Protein AF-A0A0N8SLQ4-F1 (afdb_monomer)

pLDDT: mean 72.3, std 10.21, range [50.81, 92.38]

Sequence (69 aa):
MIMLDGIFDALFNLLAHSVGVRILKALSGGRFKGERGFAFGWALVVGSVALLAPLLAFITWLIVSRSAS

Organism: NCBI:txid251707

Solvent-accessible surface area (backbone atoms only — not comparable to full-atom values): 3787 Å² total; per-residue (Å²): 115,74,68,59,53,55,52,50,50,52,50,48,53,52,48,30,38,53,50,11,44,51,51,46,18,62,74,50,74,67,70,53,78,68,54,95,53,71,48,51,55,51,8,39,51,51,31,52,48,62,63,45,46,62,55,52,51,49,51,51,49,51,52,53,61,60,72,75,108

Radius of gyration: 16.29 Å; Cα contacts (8 Å, |Δi|>4): 35; chains: 1; bounding box: 41×18×47 Å

Structure (mmCIF, N/CA/C/O backbone):
data_AF-A0A0N8SLQ4-F1
#
_entry.id   AF-A0A0N8SLQ4-F1
#
loop_
_atom_site.group_PDB
_atom_site.id
_atom_site.type_symbol
_atom_site.label_atom_id
_atom_site.label_alt_id
_atom_site.label_comp_id
_atom_site.label_asym_id
_atom_site.label_entity_id
_atom_site.label_seq_id
_atom_site.pdbx_PDB_ins_code
_atom_site.Cartn_x
_atom_site.Cartn_y
_atom_site.Cartn_z
_atom_site.occupancy
_atom_site.B_iso_or_equiv
_atom_site.auth_seq_id
_atom_site.auth_comp_id
_atom_site.auth_asym_id
_atom_site.auth_atom_id
_atom_site.pdbx_PDB_model_num
ATOM 1 N N . MET A 1 1 ? 25.489 -1.573 6.814 1.00 55.50 1 MET A N 1
ATOM 2 C CA . MET A 1 1 ? 24.067 -1.206 6.974 1.00 55.50 1 MET A CA 1
ATOM 3 C C . MET A 1 1 ? 23.546 -0.449 5.750 1.00 55.50 1 MET A C 1
ATOM 5 O O . MET A 1 1 ? 22.688 -0.991 5.087 1.00 55.50 1 MET A O 1
ATOM 9 N N . ILE A 1 2 ? 24.179 0.658 5.332 1.00 61.44 2 ILE A N 1
ATOM 10 C CA . ILE A 1 2 ? 23.719 1.571 4.252 1.00 61.44 2 ILE A CA 1
ATOM 11 C C . ILE A 1 2 ? 23.407 0.913 2.881 1.00 61.44 2 ILE A C 1
ATOM 13 O O . ILE A 1 2 ? 22.469 1.316 2.202 1.00 61.44 2 ILE A O 1
ATOM 17 N N . MET A 1 3 ? 24.168 -0.100 2.443 1.00 61.84 3 MET A N 1
ATOM 18 C CA . MET A 1 3 ? 23.958 -0.723 1.120 1.00 61.84 3 MET A CA 1
ATOM 19 C C . MET A 1 3 ? 22.728 -1.645 1.068 1.00 61.84 3 MET A C 1
ATOM 21 O O . MET A 1 3 ? 22.081 -1.745 0.028 1.00 61.84 3 MET A O 1
ATOM 25 N N . LEU A 1 4 ? 22.397 -2.305 2.185 1.00 65.56 4 LEU A N 1
ATOM 26 C CA . LEU A 1 4 ? 21.230 -3.186 2.262 1.00 65.56 4 LEU A CA 1
ATOM 27 C C . LEU A 1 4 ? 19.945 -2.356 2.186 1.00 65.56 4 LEU A C 1
ATOM 29 O O . LEU A 1 4 ? 19.051 -2.709 1.426 1.00 65.56 4 LEU A O 1
ATOM 33 N N . ASP A 1 5 ? 19.909 -1.213 2.877 1.00 72.12 5 ASP A N 1
ATOM 34 C CA . ASP A 1 5 ? 18.783 -0.276 2.844 1.00 72.12 5 ASP A CA 1
ATOM 35 C C . ASP A 1 5 ? 18.517 0.242 1.422 1.00 72.12 5 ASP A C 1
ATOM 37 O O . ASP A 1 5 ? 17.378 0.234 0.975 1.00 72.12 5 ASP A O 1
ATOM 41 N N . GLY A 1 6 ? 19.560 0.586 0.655 1.00 71.62 6 GLY A N 1
ATOM 42 C CA . GLY A 1 6 ? 19.401 1.044 -0.732 1.00 71.62 6 GLY A CA 1
ATOM 43 C C . GLY A 1 6 ? 18.879 -0.032 -1.695 1.00 71.62 6 GLY A C 1
ATOM 44 O O . GLY A 1 6 ? 18.092 0.266 -2.593 1.00 71.62 6 GLY A O 1
ATOM 45 N N . ILE A 1 7 ? 19.283 -1.294 -1.506 1.00 75.50 7 ILE A N 1
ATOM 46 C CA . ILE A 1 7 ? 18.782 -2.421 -2.310 1.00 75.50 7 ILE A CA 1
ATOM 47 C C . ILE A 1 7 ? 17.335 -2.738 -1.939 1.00 75.50 7 ILE A C 1
ATOM 49 O O . ILE A 1 7 ? 16.518 -2.967 -2.830 1.00 75.50 7 ILE A O 1
ATOM 53 N N . PHE A 1 8 ? 17.010 -2.741 -0.645 1.00 72.12 8 PHE A N 1
ATOM 54 C CA . PHE A 1 8 ? 15.643 -2.946 -0.182 1.00 72.12 8 PHE A CA 1
ATOM 55 C C . PHE A 1 8 ? 14.727 -1.823 -0.650 1.00 72.12 8 PHE A C 1
ATOM 57 O O . PHE A 1 8 ? 13.661 -2.131 -1.161 1.00 72.12 8 PHE A O 1
ATOM 64 N N . ASP A 1 9 ? 15.145 -0.563 -0.573 1.00 73.81 9 ASP A N 1
ATOM 65 C CA . ASP A 1 9 ? 14.361 0.582 -1.039 1.00 73.81 9 ASP A CA 1
ATOM 66 C C . ASP A 1 9 ? 14.101 0.504 -2.551 1.00 73.81 9 ASP A C 1
ATOM 68 O O . ASP A 1 9 ? 12.958 0.593 -3.002 1.00 73.81 9 ASP A O 1
ATOM 72 N N . ALA A 1 10 ? 15.134 0.185 -3.341 1.00 75.12 10 ALA A N 1
ATOM 73 C CA . ALA A 1 10 ? 14.992 -0.028 -4.778 1.00 75.12 10 ALA A CA 1
ATOM 74 C C . ALA A 1 10 ? 14.061 -1.208 -5.099 1.00 75.12 10 ALA A C 1
ATOM 76 O O . ALA A 1 10 ? 13.186 -1.085 -5.959 1.00 75.12 10 ALA A 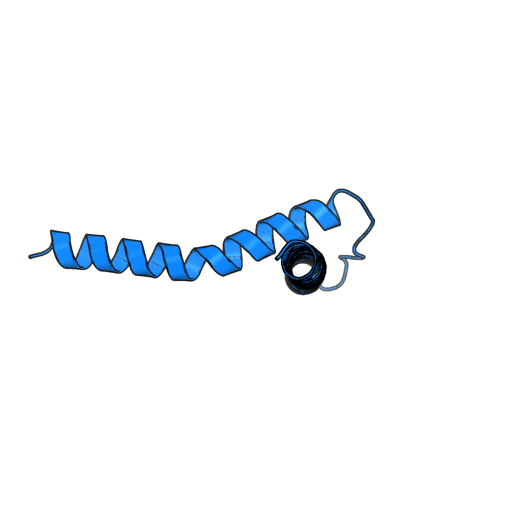O 1
ATOM 77 N N . LEU A 1 11 ? 14.215 -2.338 -4.402 1.00 76.38 11 LEU A N 1
ATOM 78 C CA . LEU A 1 11 ? 13.392 -3.529 -4.595 1.00 76.38 11 LEU A CA 1
ATOM 79 C C . LEU A 1 11 ? 11.939 -3.268 -4.187 1.00 76.38 11 LEU A C 1
ATOM 81 O O . LEU A 1 11 ? 11.028 -3.647 -4.917 1.00 76.38 11 LEU A O 1
ATOM 85 N N . PHE A 1 12 ? 11.714 -2.588 -3.065 1.00 74.25 12 PHE A N 1
ATOM 86 C CA . PHE A 1 12 ? 10.388 -2.233 -2.571 1.00 74.25 12 PHE A CA 1
ATOM 87 C C . PHE A 1 12 ? 9.705 -1.239 -3.508 1.00 74.25 12 PHE A C 1
ATOM 89 O O . PHE A 1 12 ? 8.537 -1.419 -3.836 1.00 74.25 12 PHE A O 1
ATOM 96 N N . ASN A 1 13 ? 10.438 -0.248 -4.016 1.00 73.88 13 ASN A N 1
ATOM 97 C CA . ASN A 1 13 ? 9.937 0.715 -4.990 1.00 73.88 13 ASN A CA 1
ATOM 98 C C . ASN A 1 13 ? 9.563 0.032 -6.319 1.00 73.88 13 ASN A C 1
ATOM 100 O O . ASN A 1 13 ? 8.480 0.263 -6.858 1.00 73.88 13 ASN A O 1
ATOM 104 N N . LEU A 1 14 ? 10.405 -0.882 -6.817 1.00 74.88 14 LEU A N 1
ATOM 105 C CA . LEU A 1 14 ? 10.115 -1.697 -8.003 1.00 74.88 14 LEU A CA 1
ATOM 106 C C . LEU A 1 14 ? 8.913 -2.625 -7.789 1.00 74.88 14 LEU A C 1
ATOM 108 O O . LEU A 1 14 ? 8.049 -2.727 -8.664 1.00 74.88 14 LEU A O 1
ATOM 112 N N . LEU A 1 15 ? 8.828 -3.283 -6.632 1.00 74.56 15 LEU A N 1
ATOM 113 C CA . LEU A 1 15 ? 7.723 -4.172 -6.283 1.00 74.56 15 LEU A CA 1
ATOM 114 C C . LEU A 1 15 ? 6.415 -3.395 -6.152 1.00 74.56 15 LEU A C 1
ATOM 116 O O . LEU A 1 15 ? 5.442 -3.759 -6.812 1.00 74.56 15 LEU A O 1
ATOM 120 N N . ALA A 1 16 ? 6.405 -2.299 -5.395 1.00 72.00 16 ALA A N 1
ATOM 121 C CA . ALA A 1 16 ? 5.251 -1.421 -5.232 1.00 72.00 16 ALA A CA 1
ATOM 122 C C . ALA A 1 16 ? 4.777 -0.875 -6.582 1.00 72.00 16 ALA A C 1
ATOM 124 O O . ALA A 1 16 ? 3.585 -0.927 -6.887 1.00 72.00 16 ALA A O 1
ATOM 125 N N . HIS A 1 17 ? 5.708 -0.446 -7.438 1.00 68.69 17 HIS A N 1
ATOM 126 C CA . HIS A 1 17 ? 5.375 0.007 -8.780 1.00 68.69 17 HIS A CA 1
ATOM 127 C C . HIS A 1 17 ? 4.767 -1.117 -9.631 1.00 68.69 17 HIS A C 1
ATOM 129 O O . HIS A 1 17 ? 3.723 -0.930 -10.254 1.00 68.69 17 HIS A O 1
ATOM 135 N N . SER A 1 18 ? 5.363 -2.313 -9.625 1.00 70.12 18 SER A N 1
ATOM 136 C CA . SER A 1 18 ? 4.874 -3.447 -10.418 1.00 70.12 18 SER A CA 1
ATOM 137 C C . SER A 1 18 ? 3.493 -3.941 -9.967 1.00 70.12 18 SER A C 1
ATOM 139 O O . SER A 1 18 ? 2.632 -4.226 -10.804 1.00 70.12 18 SER A O 1
ATOM 141 N N . VAL A 1 19 ? 3.255 -4.001 -8.654 1.00 73.25 19 VAL A N 1
ATOM 142 C CA . VAL A 1 19 ? 1.984 -4.417 -8.053 1.00 73.25 19 VAL A CA 1
ATOM 143 C C . VAL A 1 19 ? 0.920 -3.363 -8.325 1.00 73.25 19 VAL A C 1
ATOM 145 O O . VAL A 1 19 ? -0.160 -3.703 -8.805 1.00 73.25 19 VAL A O 1
ATOM 148 N N . GLY A 1 20 ? 1.237 -2.084 -8.132 1.00 65.88 20 GLY A N 1
ATOM 149 C CA . GLY A 1 20 ? 0.322 -0.991 -8.432 1.00 65.88 20 GLY A CA 1
ATOM 150 C C . GLY A 1 20 ? -0.047 -0.917 -9.915 1.00 65.88 20 GLY A C 1
ATOM 151 O O . GLY A 1 20 ? -1.220 -0.759 -10.243 1.00 65.88 20 GLY A O 1
ATOM 152 N N . VAL A 1 21 ? 0.906 -1.141 -10.827 1.00 69.06 21 VAL A N 1
ATOM 153 C CA . VAL A 1 21 ? 0.618 -1.235 -12.267 1.00 69.06 21 VAL A CA 1
ATOM 154 C C . VAL A 1 21 ? -0.279 -2.432 -12.576 1.00 69.06 21 VAL A C 1
ATOM 156 O O . VAL A 1 21 ? -1.206 -2.287 -13.368 1.00 69.06 21 VAL A O 1
ATOM 159 N N . ARG A 1 22 ? -0.070 -3.602 -11.954 1.00 69.19 22 ARG A N 1
ATOM 160 C CA . ARG A 1 22 ? -0.957 -4.766 -12.144 1.00 69.19 22 ARG A CA 1
ATOM 161 C C . ARG A 1 22 ? -2.374 -4.496 -11.644 1.00 69.19 22 ARG A C 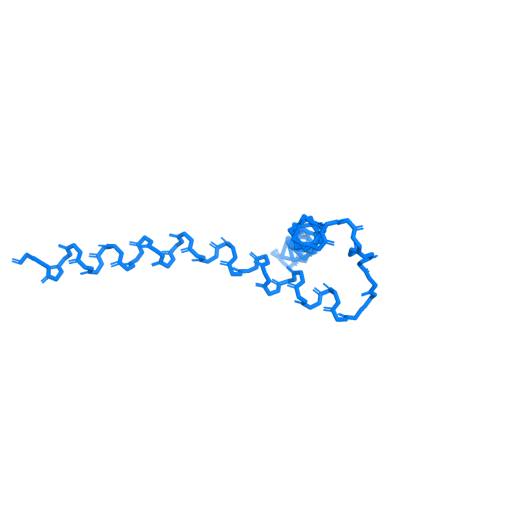1
ATOM 163 O O . ARG A 1 22 ? -3.318 -4.811 -12.364 1.00 69.19 22 ARG A O 1
ATOM 170 N N . ILE A 1 23 ? -2.521 -3.885 -10.468 1.00 67.69 23 ILE A N 1
ATOM 171 C CA . ILE A 1 23 ? -3.827 -3.543 -9.891 1.00 67.69 23 ILE A CA 1
ATOM 172 C C . ILE A 1 23 ? -4.538 -2.511 -10.769 1.00 67.69 23 ILE A C 1
ATOM 174 O O . ILE A 1 23 ? -5.682 -2.733 -11.153 1.00 67.69 23 ILE A O 1
ATOM 178 N N . LEU A 1 24 ? -3.866 -1.427 -11.170 1.00 67.31 24 LEU A N 1
ATOM 179 C CA . LEU A 1 24 ? -4.477 -0.420 -12.042 1.00 67.31 24 LEU A CA 1
ATOM 180 C C . LEU A 1 24 ? -4.767 -0.957 -13.444 1.00 67.31 24 LEU A C 1
ATOM 182 O O . LEU A 1 24 ? -5.771 -0.585 -14.045 1.00 67.31 24 LEU A O 1
ATOM 186 N N . LYS A 1 25 ? -3.933 -1.856 -13.971 1.00 69.00 25 LYS A N 1
ATOM 187 C CA . LYS A 1 25 ? -4.196 -2.521 -15.249 1.00 69.00 25 LYS A CA 1
ATOM 188 C C . LYS A 1 25 ? -5.413 -3.441 -15.161 1.00 69.00 25 LYS A C 1
ATOM 190 O O . LYS A 1 25 ? -6.198 -3.457 -16.106 1.00 69.00 25 LYS A O 1
ATOM 195 N N . ALA A 1 26 ? -5.594 -4.148 -14.045 1.00 68.31 26 ALA A N 1
ATOM 196 C CA . ALA A 1 26 ? -6.785 -4.951 -13.785 1.00 68.31 26 ALA A CA 1
ATOM 197 C C . ALA A 1 26 ? -8.038 -4.072 -13.627 1.00 68.31 26 ALA A C 1
ATOM 199 O O . ALA A 1 26 ? -9.059 -4.351 -14.248 1.00 68.31 26 ALA A O 1
ATOM 200 N N . LEU A 1 27 ? -7.939 -2.966 -12.883 1.00 67.00 27 LEU A N 1
ATOM 201 C CA . LEU A 1 27 ? -9.056 -2.050 -12.634 1.00 67.00 27 LEU A CA 1
ATOM 202 C C . LEU A 1 27 ? -9.471 -1.260 -13.889 1.00 67.00 27 LEU A C 1
ATOM 204 O O . LEU A 1 27 ? -10.648 -1.008 -14.113 1.00 67.00 27 LEU A O 1
ATOM 208 N N . SER A 1 28 ? -8.505 -0.879 -14.729 1.00 62.94 28 SER A N 1
ATOM 209 C CA . SER A 1 28 ? -8.719 -0.094 -15.954 1.00 62.94 28 SER A CA 1
ATOM 210 C C . SER A 1 28 ? -8.988 -0.965 -17.193 1.00 62.94 28 SER A C 1
ATOM 212 O O . SER A 1 28 ? -8.958 -0.470 -18.321 1.00 62.94 28 SER A O 1
ATOM 214 N N . GLY A 1 29 ? -9.204 -2.276 -17.018 1.00 65.75 29 GLY A N 1
ATOM 21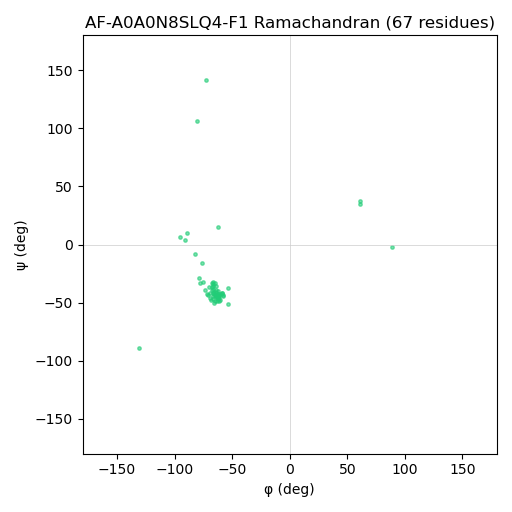5 C CA . GLY A 1 29 ? -9.528 -3.189 -18.119 1.00 65.75 29 GLY A CA 1
ATOM 216 C C . GLY A 1 29 ? -8.440 -3.267 -19.197 1.00 65.75 29 GLY A C 1
ATOM 217 O O . GLY A 1 29 ? -8.739 -3.365 -20.382 1.00 65.75 29 GLY A O 1
ATOM 218 N N . GLY A 1 30 ? -7.165 -3.161 -18.810 1.00 64.38 30 GLY A N 1
ATOM 219 C CA . GLY A 1 30 ? -6.027 -3.258 -19.730 1.00 64.38 30 GLY A CA 1
ATOM 220 C C . GLY A 1 30 ? -5.572 -1.946 -20.380 1.00 64.38 30 GLY A C 1
ATOM 221 O O . GLY A 1 30 ? -4.558 -1.960 -21.077 1.00 64.38 30 GLY A O 1
ATOM 222 N N . ARG A 1 31 ? -6.236 -0.807 -20.128 1.00 63.16 31 ARG A N 1
ATOM 223 C CA . ARG A 1 31 ? -5.853 0.503 -20.703 1.00 63.16 31 ARG A CA 1
ATOM 224 C C . ARG A 1 31 ? -4.731 1.235 -19.965 1.00 63.16 31 ARG A C 1
ATOM 226 O O . ARG A 1 31 ? -4.233 2.241 -20.466 1.00 63.16 31 ARG A O 1
ATOM 233 N N . PHE A 1 32 ? -4.312 0.749 -18.798 1.00 59.97 32 PHE A N 1
ATOM 234 C CA . PHE A 1 32 ? -3.277 1.412 -18.010 1.00 59.97 32 PHE A CA 1
ATOM 235 C C . PHE A 1 32 ? -1.874 1.078 -18.537 1.00 59.97 32 PHE A C 1
ATOM 237 O O . PHE A 1 32 ? -1.379 -0.036 -18.360 1.00 59.97 32 PHE A O 1
ATOM 244 N N . LYS A 1 33 ? -1.238 2.050 -19.206 1.00 57.28 33 LYS A N 1
ATOM 245 C CA . LYS A 1 33 ? 0.065 1.894 -19.881 1.00 57.28 33 LYS A CA 1
ATOM 246 C C . LYS A 1 33 ? 1.272 2.331 -19.036 1.00 57.28 33 LYS A C 1
ATOM 248 O O . LYS A 1 33 ? 2.393 2.298 -19.524 1.00 57.28 33 LYS A O 1
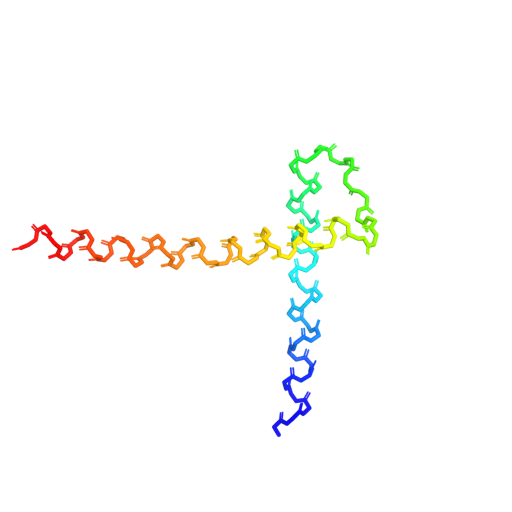ATOM 253 N N . GLY A 1 34 ? 1.067 2.674 -17.760 1.00 56.75 34 GLY A N 1
ATOM 254 C CA . GLY A 1 34 ? 2.173 2.936 -16.829 1.00 56.75 34 GLY A CA 1
ATOM 255 C C . GLY A 1 34 ? 3.067 4.107 -17.251 1.00 56.75 34 GLY A C 1
ATOM 256 O O . GLY A 1 34 ? 4.283 4.037 -17.104 1.00 56.75 34 GLY A O 1
ATOM 257 N N . GLU A 1 35 ? 2.492 5.167 -17.823 1.00 58.12 35 GLU A N 1
ATOM 258 C CA . GLU A 1 35 ? 3.267 6.334 -18.253 1.00 58.12 35 GLU A CA 1
ATOM 259 C C . GLU A 1 35 ? 3.745 7.178 -17.057 1.00 58.12 35 GLU A C 1
ATOM 261 O O . GLU A 1 35 ? 3.050 7.344 -16.052 1.00 58.12 35 GLU A O 1
ATOM 266 N N . ARG A 1 36 ? 4.976 7.686 -17.194 1.00 59.69 36 ARG A N 1
ATOM 267 C CA . ARG A 1 36 ? 5.999 8.003 -16.171 1.00 59.69 36 ARG A CA 1
ATOM 268 C C . ARG A 1 36 ? 5.677 9.065 -15.097 1.00 59.69 36 ARG A C 1
ATOM 270 O O . ARG A 1 36 ? 6.592 9.519 -14.425 1.00 59.69 36 ARG A O 1
ATOM 277 N N . GLY A 1 37 ? 4.423 9.464 -14.900 1.00 64.06 37 GLY A N 1
ATOM 278 C CA . GLY A 1 37 ? 4.052 10.501 -13.925 1.00 64.06 37 GLY A CA 1
ATOM 279 C C . GLY A 1 37 ? 2.897 10.084 -13.024 1.00 64.06 37 GLY A C 1
ATOM 280 O O . GLY A 1 37 ? 3.087 9.501 -11.959 1.00 64.06 37 GLY A O 1
ATOM 281 N N . PHE A 1 38 ? 1.673 10.358 -13.470 1.00 56.25 38 PHE A N 1
ATOM 282 C CA . PHE A 1 38 ? 0.461 10.131 -12.681 1.00 56.25 38 PHE A CA 1
ATOM 283 C C . PHE A 1 38 ? 0.229 8.645 -12.362 1.00 56.25 38 PHE A C 1
ATOM 285 O O . PHE A 1 38 ? -0.125 8.290 -11.240 1.00 56.25 38 PHE A O 1
ATOM 292 N N . ALA A 1 39 ? 0.512 7.753 -13.316 1.00 63.75 39 ALA A N 1
ATOM 293 C CA . ALA A 1 39 ? 0.368 6.312 -13.123 1.00 63.75 39 ALA A CA 1
ATOM 294 C C . ALA A 1 39 ? 1.355 5.744 -12.091 1.00 63.75 39 ALA A C 1
ATOM 296 O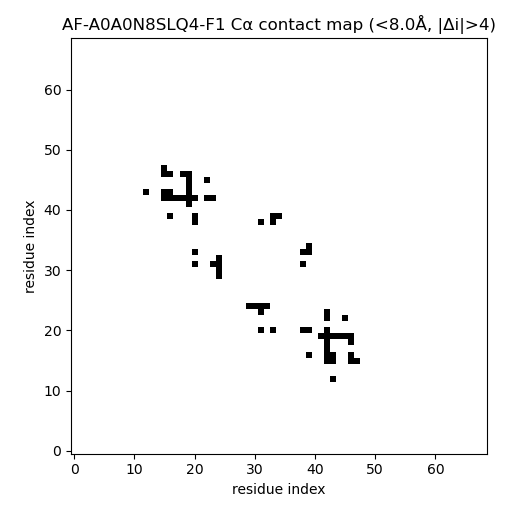 O . ALA A 1 39 ? 1.020 4.798 -11.382 1.00 63.75 39 ALA A O 1
ATOM 297 N N . PHE A 1 40 ? 2.557 6.325 -12.001 1.00 64.19 40 PHE A N 1
ATOM 298 C CA . PHE A 1 40 ? 3.588 5.899 -11.057 1.00 64.19 40 PHE A CA 1
ATOM 299 C C . PHE A 1 40 ? 3.178 6.222 -9.617 1.00 64.19 40 PHE A C 1
ATOM 301 O O . PHE A 1 40 ? 3.207 5.341 -8.761 1.00 64.19 40 PHE A O 1
ATOM 308 N N . GLY A 1 41 ? 2.712 7.453 -9.374 1.00 67.00 41 GLY A N 1
ATOM 309 C CA . GLY A 1 41 ? 2.228 7.873 -8.057 1.00 67.00 41 GLY A CA 1
ATOM 310 C C . GLY A 1 41 ? 1.024 7.056 -7.586 1.00 67.00 41 GLY A C 1
ATOM 311 O O . GLY A 1 41 ? 1.011 6.572 -6.458 1.00 67.00 41 GLY A O 1
ATOM 312 N N . TRP A 1 42 ? 0.046 6.815 -8.465 1.00 68.50 42 TRP A N 1
ATOM 313 C CA . TRP A 1 42 ? -1.132 6.012 -8.118 1.00 68.50 42 TRP A CA 1
ATOM 314 C C . TRP A 1 42 ? -0.814 4.539 -7.873 1.00 68.50 42 TRP A C 1
ATOM 316 O O . TRP A 1 42 ? -1.394 3.941 -6.971 1.00 68.50 42 TRP A O 1
ATOM 326 N N . ALA A 1 43 ? 0.123 3.958 -8.624 1.00 70.56 43 ALA A N 1
ATOM 327 C CA . ALA A 1 43 ? 0.596 2.603 -8.366 1.00 70.56 43 ALA A CA 1
ATOM 328 C C . ALA A 1 43 ? 1.185 2.477 -6.950 1.00 70.56 43 ALA A C 1
ATOM 330 O O . ALA A 1 43 ? 0.893 1.514 -6.243 1.00 70.56 43 ALA A O 1
ATOM 331 N N . LEU A 1 44 ? 1.952 3.478 -6.518 1.00 66.56 44 LEU A N 1
ATOM 332 C CA . LEU A 1 44 ? 2.597 3.505 -5.208 1.00 66.56 44 LEU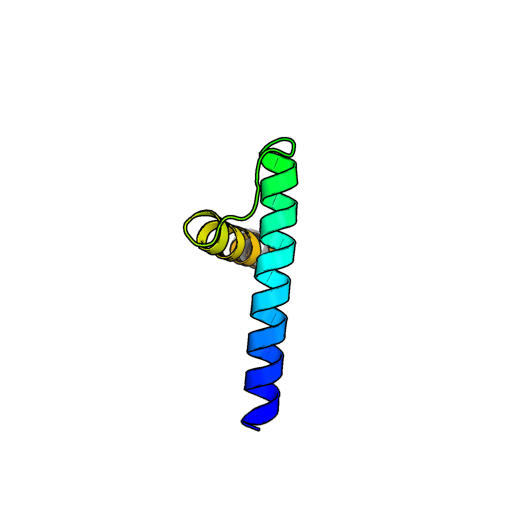 A CA 1
ATOM 333 C C . LEU A 1 44 ? 1.582 3.709 -4.073 1.00 66.56 44 LEU A C 1
ATOM 335 O O . LEU A 1 44 ? 1.614 2.982 -3.085 1.00 66.56 44 LEU A O 1
ATOM 339 N N . VAL A 1 45 ? 0.624 4.628 -4.244 1.00 76.50 45 VAL A N 1
ATOM 340 C CA . VAL A 1 45 ? -0.469 4.846 -3.279 1.00 76.50 45 VAL A CA 1
ATOM 341 C C . VAL A 1 45 ? -1.330 3.591 -3.136 1.00 76.50 45 VAL A C 1
ATOM 343 O O . VAL A 1 45 ? -1.573 3.144 -2.020 1.00 76.50 45 VAL A O 1
ATOM 346 N N . VAL A 1 46 ? -1.752 2.979 -4.246 1.00 74.69 46 VAL A N 1
ATOM 347 C CA . VAL A 1 46 ? -2.602 1.778 -4.220 1.00 74.69 46 VAL A CA 1
ATOM 348 C C . VAL A 1 46 ? -1.850 0.570 -3.662 1.00 74.69 46 VAL A C 1
ATOM 350 O O . VAL A 1 46 ? -2.422 -0.179 -2.873 1.00 74.69 46 VAL A O 1
ATOM 353 N N . GLY A 1 47 ? -0.570 0.400 -4.004 1.00 72.88 47 GLY A N 1
ATOM 354 C CA . GLY A 1 47 ? 0.282 -0.639 -3.425 1.00 72.88 47 GLY A CA 1
ATOM 355 C C . GLY A 1 47 ? 0.425 -0.493 -1.908 1.00 72.88 47 GLY A C 1
ATOM 356 O O . GLY A 1 47 ? 0.202 -1.454 -1.174 1.00 72.88 47 GLY A O 1
ATOM 357 N N . SER A 1 48 ? 0.710 0.719 -1.425 1.00 75.62 48 SER A N 1
ATOM 358 C CA . SER A 1 48 ? 0.815 1.008 0.011 1.00 75.62 48 SER A CA 1
ATOM 359 C C . SER A 1 48 ? -0.510 0.808 0.745 1.00 75.62 48 SER A C 1
ATOM 361 O O . SER A 1 48 ? -0.533 0.190 1.807 1.00 75.62 48 SER A O 1
ATOM 363 N N . VAL A 1 49 ? -1.631 1.263 0.173 1.00 80.00 49 VAL A N 1
ATOM 364 C CA . VAL A 1 49 ? -2.966 1.042 0.752 1.00 80.00 49 VAL A CA 1
ATOM 365 C C . VAL A 1 49 ? -3.286 -0.447 0.821 1.00 80.00 49 VAL A C 1
ATOM 367 O O . VAL A 1 49 ? -3.769 -0.903 1.849 1.00 80.00 49 VAL A O 1
ATOM 370 N N . ALA A 1 50 ? -2.980 -1.225 -0.219 1.00 79.38 50 ALA A N 1
ATOM 371 C CA . ALA A 1 50 ? -3.236 -2.664 -0.229 1.00 79.38 50 ALA A CA 1
ATOM 372 C C . ALA A 1 50 ? -2.421 -3.422 0.832 1.00 79.38 50 ALA A C 1
ATOM 374 O O . ALA A 1 50 ? -2.931 -4.372 1.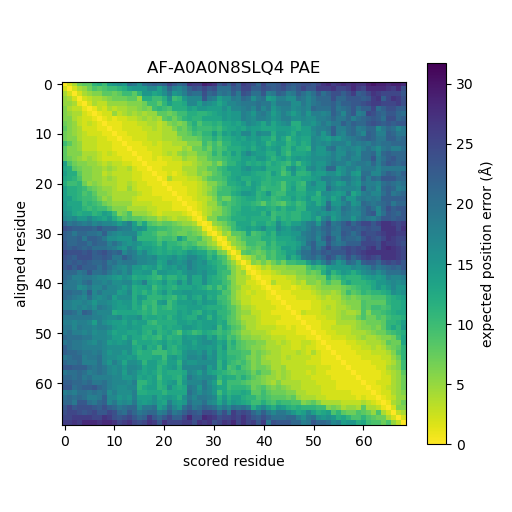420 1.00 79.38 50 ALA A O 1
ATOM 375 N N . LEU A 1 51 ? -1.183 -2.997 1.102 1.00 78.06 51 LEU A N 1
ATOM 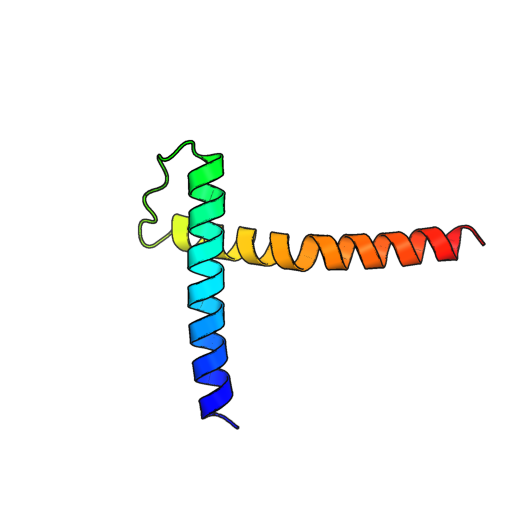376 C CA . LEU A 1 51 ? -0.348 -3.580 2.156 1.00 78.06 51 LEU A CA 1
ATOM 377 C C . LEU A 1 51 ? -0.815 -3.179 3.561 1.00 78.06 51 LEU A C 1
ATOM 379 O O . LEU A 1 51 ? -0.809 -4.005 4.472 1.00 78.06 51 LEU A O 1
ATOM 383 N N . LEU A 1 52 ? -1.240 -1.927 3.741 1.00 82.25 52 LEU A N 1
ATOM 384 C CA . LEU A 1 52 ? -1.696 -1.419 5.036 1.00 82.25 52 LEU A CA 1
ATOM 385 C C . LEU A 1 52 ? -3.128 -1.843 5.372 1.00 82.25 52 LEU A C 1
ATOM 387 O O . LEU A 1 52 ? -3.445 -2.003 6.546 1.00 82.25 52 LEU A O 1
ATOM 391 N N . ALA A 1 53 ? -3.988 -2.059 4.377 1.00 87.50 53 ALA A N 1
ATOM 392 C CA . ALA A 1 53 ? -5.390 -2.425 4.560 1.00 87.50 53 ALA A CA 1
ATOM 393 C C . ALA A 1 53 ? -5.613 -3.661 5.454 1.00 87.50 53 ALA A C 1
ATOM 395 O O . ALA A 1 53 ? -6.392 -3.543 6.400 1.00 87.50 53 ALA A O 1
ATOM 396 N N . PRO A 1 54 ? -4.960 -4.822 5.242 1.00 84.56 54 PRO A N 1
ATOM 397 C CA . PRO A 1 54 ? -5.154 -5.981 6.114 1.00 84.56 54 PRO A CA 1
ATOM 398 C C . PRO A 1 54 ? -4.607 -5.746 7.527 1.00 84.56 54 PRO A C 1
ATOM 400 O O . PRO A 1 54 ? -5.197 -6.225 8.492 1.00 84.56 54 PRO A O 1
ATOM 403 N N . LEU A 1 55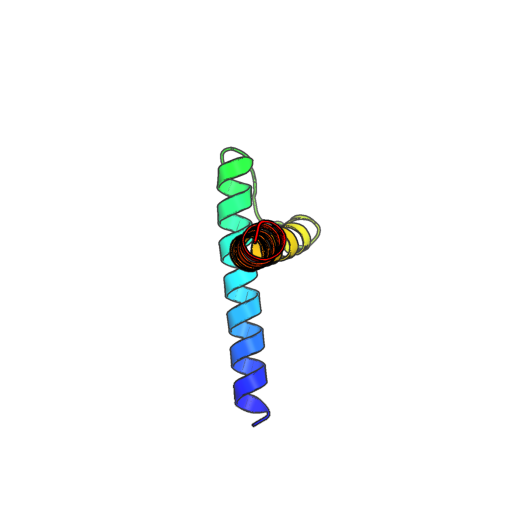 ? -3.525 -4.971 7.668 1.00 85.69 55 LEU A N 1
ATOM 404 C CA . LEU A 1 55 ? -2.969 -4.609 8.973 1.00 85.69 55 LEU A CA 1
ATOM 405 C C . LEU A 1 55 ? -3.935 -3.702 9.750 1.00 85.69 55 LEU A C 1
ATOM 407 O O . LEU A 1 55 ? -4.226 -3.957 10.915 1.00 85.69 55 LEU A O 1
ATOM 411 N N . LEU A 1 56 ? -4.474 -2.676 9.089 1.00 87.62 56 LEU A N 1
ATOM 412 C CA . LEU A 1 56 ? -5.485 -1.776 9.641 1.00 87.62 56 LEU A CA 1
ATOM 413 C C . LEU A 1 56 ? -6.756 -2.540 10.005 1.00 87.62 56 LEU A C 1
ATOM 415 O O . LEU A 1 56 ? -7.247 -2.386 11.117 1.00 87.62 56 LEU A O 1
ATOM 419 N N . ALA A 1 57 ? -7.243 -3.415 9.123 1.00 89.75 57 ALA A N 1
ATOM 420 C CA . ALA A 1 57 ? -8.402 -4.259 9.394 1.00 89.75 57 ALA A CA 1
ATOM 421 C C . ALA A 1 57 ? -8.181 -5.154 10.622 1.00 89.75 57 ALA A C 1
ATOM 423 O O . ALA A 1 57 ? -9.070 -5.276 11.463 1.00 89.75 57 ALA A O 1
ATOM 424 N N . PHE A 1 58 ? -6.985 -5.730 10.765 1.00 88.50 58 PHE A N 1
ATOM 425 C CA . PHE A 1 58 ? -6.621 -6.539 11.925 1.00 88.50 58 PHE A CA 1
ATOM 426 C C . PHE A 1 58 ? -6.581 -5.716 13.222 1.00 88.50 58 PHE A C 1
ATOM 428 O O . PHE A 1 58 ? -7.144 -6.136 14.232 1.00 88.50 58 PHE A O 1
ATOM 435 N N . ILE A 1 59 ? -5.984 -4.520 13.198 1.00 90.06 59 ILE A N 1
ATOM 436 C CA . ILE A 1 59 ? -5.957 -3.604 14.349 1.00 90.06 59 ILE A CA 1
ATOM 437 C C . ILE A 1 59 ? -7.378 -3.173 14.731 1.00 90.06 59 ILE A C 1
ATOM 439 O O . ILE A 1 59 ? -7.745 -3.245 15.902 1.00 90.06 59 ILE A O 1
ATOM 443 N N . THR A 1 60 ? -8.199 -2.768 13.760 1.00 92.38 60 THR A N 1
ATOM 444 C CA . THR A 1 60 ? -9.604 -2.410 13.987 1.00 92.38 60 THR A CA 1
ATOM 445 C C . THR A 1 60 ? -10.372 -3.576 14.597 1.00 92.38 60 THR A C 1
ATOM 447 O O . THR A 1 60 ? -11.094 -3.381 15.572 1.00 92.38 60 THR A O 1
ATOM 450 N N . TRP A 1 61 ? -10.184 -4.792 14.080 1.00 91.12 61 TRP A N 1
ATOM 451 C CA . TRP A 1 61 ? -10.814 -5.986 14.634 1.00 91.12 61 TRP A CA 1
ATOM 452 C C . TRP A 1 61 ? -10.391 -6.243 16.084 1.00 91.12 61 TRP A C 1
ATOM 454 O O . TRP A 1 61 ? -11.253 -6.513 16.920 1.00 91.12 61 TRP A O 1
ATOM 464 N N . LEU A 1 62 ? -9.105 -6.094 16.419 1.00 89.94 62 LEU A N 1
ATOM 465 C CA . LEU A 1 62 ? -8.627 -6.215 17.798 1.00 89.94 62 LEU A CA 1
ATOM 466 C C . LEU A 1 62 ? -9.238 -5.156 18.720 1.00 89.94 62 LEU A C 1
ATOM 468 O O . LEU A 1 62 ? -9.666 -5.495 19.820 1.00 89.94 62 LEU A O 1
ATOM 472 N N . ILE A 1 63 ? -9.310 -3.897 18.284 1.00 91.75 63 ILE A N 1
ATOM 473 C CA . ILE A 1 63 ? -9.899 -2.804 19.072 1.00 91.75 63 ILE A CA 1
ATOM 474 C C . ILE A 1 63 ? -11.383 -3.068 19.327 1.00 91.75 63 ILE A C 1
ATOM 476 O O . ILE A 1 63 ? -11.825 -3.001 20.470 1.00 91.75 63 ILE A O 1
ATOM 480 N N . VAL A 1 64 ? -12.145 -3.415 18.288 1.00 91.25 64 VAL A N 1
ATOM 481 C CA . VAL A 1 64 ? -13.579 -3.716 18.410 1.00 91.25 64 VAL A CA 1
ATOM 482 C C . VAL A 1 64 ? -13.805 -4.933 19.307 1.00 91.25 64 VAL A C 1
ATOM 484 O O . VAL A 1 64 ? -14.643 -4.882 20.201 1.00 91.25 64 VAL A O 1
ATOM 487 N N . SER A 1 65 ? -13.018 -5.997 19.132 1.00 85.94 65 SER A N 1
ATOM 488 C CA . SER A 1 65 ? -13.127 -7.212 19.950 1.00 85.94 65 SER A CA 1
ATOM 489 C C . SER A 1 65 ? -12.771 -6.964 21.419 1.00 85.94 65 SER A C 1
ATOM 491 O O . SER A 1 65 ? -13.351 -7.584 22.303 1.00 85.94 65 SER A O 1
ATOM 493 N N . ARG A 1 66 ? -11.830 -6.052 21.698 1.00 77.94 66 ARG A N 1
ATOM 494 C CA . ARG A 1 66 ? -11.451 -5.650 23.062 1.00 77.94 66 ARG A CA 1
ATOM 495 C C . ARG A 1 66 ? -12.436 -4.678 23.699 1.00 77.94 66 ARG A C 1
ATOM 497 O O . ARG A 1 66 ? -12.607 -4.730 24.906 1.00 77.94 66 ARG A O 1
ATOM 504 N N . SER A 1 67 ? -13.058 -3.806 22.910 1.00 69.50 67 SER A N 1
ATOM 505 C CA . SER A 1 67 ? -14.053 -2.841 23.390 1.00 69.50 67 SER A CA 1
ATOM 506 C C . SER A 1 67 ? -15.418 -3.473 23.676 1.00 69.50 67 SER A C 1
ATOM 508 O O . SER A 1 67 ? -16.249 -2.830 24.310 1.00 69.50 67 SER A O 1
ATOM 510 N N . ALA A 1 68 ? -15.670 -4.685 23.176 1.00 59.75 68 ALA A N 1
ATOM 511 C CA . ALA A 1 68 ? -16.904 -5.435 23.400 1.00 59.75 68 ALA A CA 1
ATOM 512 C C . ALA A 1 68 ? -16.851 -6.371 24.629 1.00 59.75 68 ALA A C 1
ATOM 514 O O . ALA A 1 68 ? -17.803 -7.120 24.848 1.00 59.75 68 ALA A O 1
ATOM 515 N N . SER A 1 69 ? -15.752 -6.350 25.398 1.00 50.81 69 SER A N 1
ATOM 516 C CA . SER A 1 69 ? -15.562 -7.102 26.649 1.00 50.81 69 SER A CA 1
ATOM 517 C C . SER A 1 69 ? -15.633 -6.189 27.864 1.00 50.81 69 SER A C 1
ATOM 519 O O . SER A 1 69 ? -15.932 -6.750 28.940 1.00 50.81 69 SER A O 1
#

Secondary structure (DSSP, 8-state):
-HHHHHHHHHHHHHHHHHHHHHHHHHHTTT-----TTHHHHHHHHHHHHHHHHHHHHHHHHHHHHHHT-

Mean predicted aligned error: 12.23 Å

Foldseek 3Di:
DVVVVVVCVVVVLVVLQVQLQVVVCVVVVNPRPSPDPPSSVSSNVVSVCVVCVVVVVVVVVVVVVVVVD